Protein AF-Q0B0S1-F1 (afdb_monomer_lite)

Structure (mmCIF, N/CA/C/O backbone):
data_AF-Q0B0S1-F1
#
_entry.id   AF-Q0B0S1-F1
#
loop_
_atom_site.group_PDB
_atom_site.id
_atom_site.type_symbol
_atom_site.label_atom_id
_atom_site.label_alt_id
_atom_site.label_comp_id
_atom_site.label_asym_id
_atom_site.label_entity_id
_atom_site.label_seq_id
_atom_site.pdbx_PDB_ins_code
_atom_site.Cartn_x
_atom_site.Cartn_y
_atom_site.Cartn_z
_atom_site.occupancy
_atom_site.B_iso_or_equiv
_atom_site.auth_seq_id
_atom_site.auth_comp_id
_atom_site.auth_asym_id
_atom_site.auth_atom_id
_atom_site.pdbx_PDB_model_num
ATOM 1 N N . MET A 1 1 ? -2.945 -7.531 -15.902 1.00 80.19 1 MET A N 1
ATOM 2 C CA . MET A 1 1 ? -2.357 -7.783 -14.565 1.00 80.19 1 MET A CA 1
ATOM 3 C C . MET A 1 1 ? -2.717 -6.719 -13.528 1.00 80.19 1 MET A C 1
ATOM 5 O O . MET A 1 1 ? -2.972 -7.091 -12.394 1.00 80.19 1 MET A O 1
ATOM 9 N N . VAL A 1 2 ? -2.791 -5.427 -13.882 1.00 87.19 2 VAL A N 1
ATOM 10 C CA . VAL A 1 2 ? -3.052 -4.335 -12.914 1.00 87.19 2 VAL A CA 1
ATOM 11 C C . VAL A 1 2 ? -4.359 -4.488 -12.115 1.00 87.19 2 VAL A C 1
ATOM 13 O O . VAL A 1 2 ? -4.408 -4.161 -10.935 1.00 87.19 2 VAL A O 1
ATOM 16 N N . TRP A 1 3 ? -5.399 -5.073 -12.720 1.00 90.88 3 TRP A N 1
ATOM 17 C CA . TRP A 1 3 ? -6.670 -5.372 -12.050 1.00 90.88 3 TRP A CA 1
ATOM 18 C C . TRP A 1 3 ? -6.518 -6.311 -10.850 1.00 90.88 3 TRP A C 1
ATOM 20 O O . TRP A 1 3 ? -7.200 -6.132 -9.848 1.00 90.88 3 TRP A O 1
ATOM 30 N N . LEU A 1 4 ? -5.596 -7.275 -10.929 1.00 92.19 4 LEU A N 1
ATOM 31 C CA . LEU A 1 4 ? -5.296 -8.184 -9.823 1.00 92.19 4 LEU A CA 1
ATOM 32 C C . LEU A 1 4 ? -4.622 -7.433 -8.666 1.00 92.19 4 LEU A C 1
ATOM 34 O O . LEU A 1 4 ? -4.936 -7.667 -7.506 1.00 92.19 4 LEU A O 1
ATOM 38 N N . LEU A 1 5 ? -3.753 -6.477 -8.998 1.00 90.06 5 LEU A N 1
ATOM 39 C CA . LEU A 1 5 ? -3.095 -5.579 -8.049 1.00 90.06 5 LEU A CA 1
ATOM 40 C C . LEU A 1 5 ? -4.130 -4.753 -7.268 1.00 90.06 5 LEU A C 1
ATOM 42 O O . LEU A 1 5 ? -4.117 -4.741 -6.040 1.00 90.06 5 LEU A O 1
ATOM 46 N N . PHE A 1 6 ? -5.095 -4.150 -7.970 1.00 92.38 6 PHE A N 1
ATOM 47 C CA . PHE A 1 6 ? -6.206 -3.448 -7.323 1.00 92.38 6 PHE A CA 1
ATOM 48 C C . PHE A 1 6 ? -7.081 -4.381 -6.484 1.00 92.38 6 PHE A C 1
ATOM 50 O O . PHE A 1 6 ? -7.435 -4.019 -5.365 1.00 92.38 6 PHE A O 1
ATOM 57 N N . ALA A 1 7 ? -7.401 -5.580 -6.977 1.00 95.50 7 ALA A N 1
ATOM 58 C CA . ALA A 1 7 ? -8.200 -6.550 -6.230 1.00 95.50 7 ALA A CA 1
ATOM 59 C C . ALA A 1 7 ? -7.551 -6.927 -4.886 1.00 95.50 7 ALA A C 1
ATOM 61 O O . ALA A 1 7 ? -8.246 -6.991 -3.874 1.00 95.50 7 ALA A O 1
ATOM 62 N N . ILE A 1 8 ? -6.226 -7.105 -4.856 1.00 94.62 8 ILE A N 1
ATOM 63 C CA . ILE A 1 8 ? -5.476 -7.372 -3.621 1.00 94.62 8 ILE A CA 1
ATOM 64 C C . ILE A 1 8 ? -5.584 -6.183 -2.659 1.00 94.62 8 ILE A C 1
ATOM 66 O O . ILE A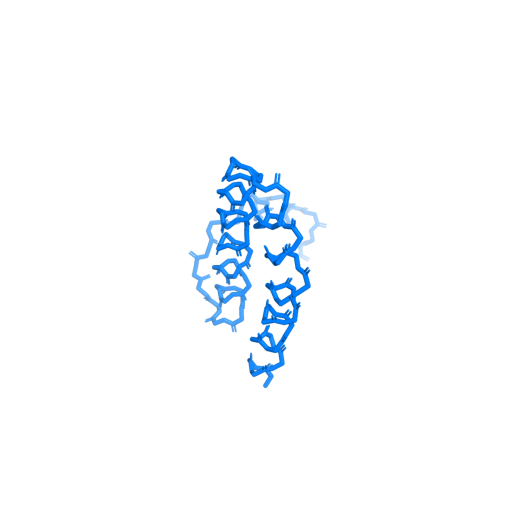 1 8 ? -5.937 -6.380 -1.498 1.00 94.62 8 ILE A O 1
ATOM 70 N N . TYR A 1 9 ? -5.361 -4.948 -3.118 1.00 94.06 9 TYR A N 1
ATOM 71 C CA . TYR A 1 9 ? -5.501 -3.780 -2.241 1.00 94.06 9 TYR A CA 1
ATOM 72 C C . TYR A 1 9 ? -6.917 -3.606 -1.700 1.00 94.06 9 TYR A C 1
ATOM 74 O O . TYR A 1 9 ? -7.085 -3.324 -0.515 1.00 94.06 9 TYR A O 1
ATOM 82 N N . PHE A 1 10 ? -7.939 -3.824 -2.529 1.00 95.62 10 PHE A N 1
ATOM 83 C CA . PHE A 1 10 ? -9.325 -3.789 -2.073 1.00 95.62 10 PHE A CA 1
ATOM 84 C C . PHE A 1 10 ? -9.615 -4.870 -1.033 1.00 95.62 10 PHE A C 1
ATOM 86 O O . PHE A 1 10 ? -10.277 -4.576 -0.041 1.00 95.62 10 PHE A O 1
ATOM 93 N N . ALA A 1 11 ? -9.093 -6.086 -1.210 1.00 96.50 11 ALA A N 1
ATOM 94 C CA . ALA A 1 11 ? -9.227 -7.149 -0.218 1.00 96.50 11 ALA A CA 1
ATOM 95 C C . ALA A 1 11 ? -8.569 -6.769 1.120 1.00 96.50 11 ALA A C 1
ATOM 97 O O . ALA A 1 11 ? -9.187 -6.941 2.168 1.00 96.50 11 ALA A O 1
ATOM 98 N N . ILE A 1 12 ? -7.364 -6.187 1.090 1.00 94.88 12 ILE A N 1
ATOM 99 C CA . ILE A 1 12 ? -6.664 -5.710 2.294 1.00 94.88 12 ILE A CA 1
ATOM 100 C C . ILE A 1 12 ? -7.497 -4.640 3.014 1.00 94.88 12 ILE A C 1
ATOM 102 O O . ILE A 1 12 ? -7.762 -4.762 4.209 1.00 94.88 12 ILE A O 1
ATOM 106 N N . ILE A 1 13 ? -7.969 -3.623 2.284 1.00 95.56 13 ILE A N 1
ATOM 107 C CA . ILE A 1 13 ? -8.820 -2.554 2.832 1.00 95.56 13 ILE A CA 1
ATOM 108 C C . ILE A 1 13 ? -10.090 -3.144 3.452 1.00 95.56 13 ILE A C 1
ATOM 110 O O . ILE A 1 13 ? -10.460 -2.782 4.567 1.00 95.56 13 ILE A O 1
ATOM 114 N N . TYR A 1 14 ? -10.753 -4.060 2.743 1.00 96.12 14 TYR A N 1
ATOM 115 C CA . TYR A 1 14 ? -12.005 -4.666 3.185 1.00 96.12 14 TYR A CA 1
ATOM 116 C C . TYR A 1 14 ? -11.848 -5.474 4.477 1.00 96.12 14 TYR A C 1
ATOM 118 O O . TYR A 1 14 ? -12.766 -5.497 5.291 1.00 96.12 14 TYR A O 1
ATOM 126 N N . ILE A 1 15 ? -10.696 -6.114 4.684 1.00 95.38 15 ILE A N 1
ATOM 127 C CA . ILE A 1 15 ? -10.424 -6.913 5.883 1.00 95.38 15 ILE A CA 1
ATOM 128 C C . ILE A 1 15 ? -9.999 -6.021 7.059 1.00 95.38 15 ILE A C 1
ATOM 130 O O . ILE A 1 15 ? -10.533 -6.168 8.158 1.00 95.38 15 ILE A O 1
ATOM 134 N N . GLU A 1 16 ? -9.075 -5.079 6.853 1.00 93.19 16 GLU A N 1
ATOM 135 C CA . GLU A 1 16 ? -8.460 -4.333 7.963 1.00 93.19 16 GLU A CA 1
ATOM 136 C C . GLU A 1 16 ? -9.262 -3.112 8.430 1.00 93.19 16 GLU A C 1
ATOM 138 O O . GLU A 1 16 ? -9.448 -2.904 9.634 1.00 93.19 16 GLU A O 1
ATOM 143 N N . VAL A 1 17 ? -9.786 -2.308 7.499 1.00 93.62 17 VAL A N 1
ATOM 144 C CA . VAL A 1 17 ? -10.487 -1.054 7.825 1.00 93.62 17 VAL A CA 1
ATOM 145 C C . VAL A 1 17 ? -11.692 -1.246 8.756 1.00 93.62 17 VAL A C 1
ATOM 147 O O . VAL A 1 17 ? -11.812 -0.467 9.707 1.00 93.62 17 VAL A O 1
ATOM 150 N N . PRO A 1 18 ? -12.584 -2.246 8.586 1.00 91.38 18 PRO A N 1
ATOM 151 C CA . PRO A 1 18 ? -13.691 -2.424 9.524 1.00 91.38 18 PRO A CA 1
ATOM 152 C C . PRO A 1 18 ? -13.220 -2.815 10.929 1.00 91.38 18 PRO A C 1
ATOM 154 O O . PRO A 1 18 ? -13.872 -2.430 11.899 1.00 91.38 18 PRO A O 1
ATOM 157 N N . GLY A 1 19 ? -12.101 -3.536 11.061 1.00 92.94 19 GLY A N 1
ATOM 158 C CA . GLY A 1 19 ? -11.498 -3.843 12.361 1.00 92.94 19 GLY A CA 1
ATOM 159 C C . GLY A 1 19 ? -11.034 -2.575 13.077 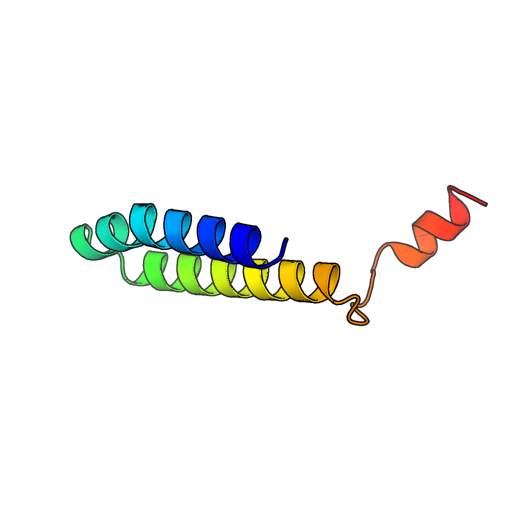1.00 92.94 19 GLY A C 1
ATOM 160 O O . GLY A 1 19 ? -11.421 -2.325 14.219 1.00 92.94 19 GLY A O 1
ATOM 161 N N . LEU A 1 20 ? -10.298 -1.724 12.361 1.00 91.44 20 LEU A N 1
ATOM 162 C CA . LEU A 1 20 ? -9.790 -0.445 12.867 1.00 91.44 20 LEU A CA 1
ATOM 163 C C . LEU A 1 20 ? -10.921 0.530 13.236 1.00 91.44 20 LEU A C 1
ATOM 165 O O . LEU A 1 20 ? -10.884 1.164 14.293 1.00 91.44 20 LEU A O 1
ATOM 169 N N . LEU A 1 21 ? -11.965 0.612 12.403 1.00 92.56 21 LEU A N 1
ATOM 170 C CA . LEU A 1 21 ? -13.134 1.461 12.655 1.00 92.56 21 LEU A CA 1
ATOM 171 C C . LEU A 1 21 ? -13.942 0.989 13.868 1.00 92.56 21 LEU A C 1
ATOM 173 O O . LEU A 1 21 ? -14.316 1.809 14.707 1.00 92.56 21 LEU A O 1
ATOM 177 N N . ARG A 1 22 ? -14.195 -0.322 13.994 1.00 92.44 22 ARG A N 1
ATOM 178 C CA . ARG A 1 22 ? -14.910 -0.888 15.153 1.00 92.44 22 ARG A CA 1
ATOM 179 C C . ARG A 1 22 ? -14.132 -0.688 16.451 1.00 92.44 22 ARG A C 1
ATOM 181 O O . ARG A 1 22 ? -14.743 -0.412 17.479 1.00 92.44 22 ARG A O 1
ATOM 188 N N . GLY A 1 23 ? -12.803 -0.765 16.393 1.00 91.69 23 GLY A N 1
ATOM 189 C CA . GLY A 1 23 ? -11.918 -0.496 17.527 1.00 91.69 23 GLY A CA 1
ATOM 190 C C . GLY A 1 23 ? -11.768 0.985 17.894 1.00 91.69 23 GLY A C 1
ATOM 191 O O . GLY A 1 23 ? -11.090 1.283 18.871 1.00 91.69 23 GLY A O 1
ATOM 192 N N . LYS A 1 24 ? -12.366 1.922 17.132 1.00 89.81 24 LYS A N 1
ATOM 193 C CA . LYS A 1 24 ? -12.121 3.378 17.242 1.00 89.81 24 LYS A CA 1
ATOM 194 C C . LYS A 1 24 ? -10.625 3.740 17.182 1.00 89.81 24 LYS A C 1
ATOM 196 O O . LYS A 1 24 ? -10.192 4.750 17.736 1.00 89.81 24 LYS A O 1
ATOM 201 N N . MET A 1 25 ? -9.840 2.920 16.486 1.00 92.25 25 MET A N 1
ATOM 202 C CA . MET A 1 25 ? -8.387 3.028 16.357 1.00 92.25 25 MET A CA 1
ATOM 203 C C . MET A 1 25 ? -8.031 4.003 15.229 1.00 92.25 25 MET A C 1
ATOM 205 O O . MET A 1 25 ? -7.494 3.634 14.187 1.00 92.25 25 MET A O 1
ATOM 209 N N . TYR A 1 26 ? -8.418 5.272 15.391 1.00 91.44 26 TYR A N 1
ATOM 210 C CA . TYR A 1 26 ? -8.289 6.282 14.334 1.00 91.44 26 TYR A CA 1
ATOM 211 C C . TYR A 1 26 ? -6.834 6.644 14.025 1.00 91.44 26 TYR A C 1
ATOM 213 O O . TYR A 1 26 ? -6.511 7.000 12.891 1.00 91.44 26 TYR A O 1
ATOM 221 N N . ARG A 1 27 ? -5.945 6.546 15.019 1.00 93.25 27 ARG A N 1
ATOM 222 C CA . ARG A 1 27 ? -4.518 6.825 14.834 1.00 93.25 27 ARG A CA 1
ATOM 223 C C . ARG A 1 27 ? -3.865 5.733 13.991 1.00 93.25 27 ARG A C 1
ATOM 225 O O . ARG A 1 27 ? -3.095 6.024 13.080 1.00 93.25 27 ARG A O 1
ATOM 232 N N . GLU A 1 28 ? -4.217 4.489 14.271 1.00 94.12 28 GLU A N 1
ATOM 233 C CA . GLU A 1 28 ? -3.762 3.305 13.556 1.00 94.12 28 GLU A CA 1
ATOM 234 C C . GLU A 1 28 ? -4.377 3.247 12.162 1.00 94.12 28 GLU A C 1
ATOM 236 O O . GLU A 1 28 ? -3.673 2.933 11.212 1.00 94.12 28 GLU A O 1
ATOM 241 N N . LEU A 1 29 ? -5.637 3.664 12.003 1.00 93.56 29 LEU A N 1
ATOM 242 C CA . LEU A 1 29 ? -6.256 3.849 10.692 1.00 93.56 29 LEU A CA 1
ATOM 243 C C . LEU A 1 29 ? -5.488 4.872 9.844 1.00 93.56 29 LEU A C 1
ATOM 245 O O . LEU A 1 29 ? -5.274 4.646 8.653 1.00 93.56 29 LEU A O 1
ATOM 249 N N . GLY A 1 30 ? -5.032 5.972 10.452 1.00 95.06 30 GLY A N 1
ATOM 250 C CA . GLY A 1 30 ? -4.179 6.959 9.790 1.00 95.06 30 GLY A CA 1
ATOM 251 C C . GLY A 1 30 ? -2.841 6.370 9.333 1.00 95.06 30 GLY A C 1
ATOM 252 O O . GLY A 1 30 ? -2.468 6.529 8.171 1.00 95.06 30 GLY A O 1
ATOM 253 N N . LEU A 1 31 ? -2.148 5.642 10.216 1.00 96.38 31 LEU A N 1
ATOM 254 C CA . LEU A 1 31 ? -0.889 4.952 9.898 1.00 96.38 31 LEU A CA 1
ATOM 255 C C . LEU A 1 31 ? -1.067 3.894 8.804 1.00 96.38 31 LEU A C 1
ATOM 257 O O . LEU A 1 31 ? -0.312 3.893 7.835 1.00 96.38 31 LEU A O 1
ATOM 261 N N . PHE A 1 32 ? -2.085 3.042 8.926 1.00 95.44 32 PHE A N 1
ATOM 262 C CA . PHE A 1 32 ? -2.443 2.041 7.926 1.00 95.44 32 PHE A CA 1
ATOM 263 C C . PHE A 1 32 ? -2.669 2.697 6.566 1.00 95.44 32 PHE A C 1
ATOM 265 O O . PHE A 1 32 ? -2.071 2.287 5.579 1.00 95.44 32 PHE A O 1
ATOM 272 N N . THR A 1 33 ? -3.469 3.765 6.518 1.00 95.00 33 THR A N 1
ATOM 273 C CA . THR A 1 33 ? -3.768 4.475 5.269 1.00 95.00 33 THR A CA 1
ATOM 274 C C . THR A 1 33 ? -2.506 5.073 4.650 1.00 95.00 33 THR A C 1
ATOM 276 O O . THR A 1 33 ? -2.296 4.933 3.447 1.00 95.00 33 THR A O 1
ATOM 279 N N . ALA A 1 34 ? -1.643 5.700 5.454 1.00 96.44 34 ALA A N 1
ATOM 280 C CA . ALA A 1 34 ? -0.392 6.283 4.975 1.00 96.44 34 ALA A CA 1
ATOM 281 C C . ALA A 1 34 ? 0.555 5.219 4.395 1.00 96.44 34 ALA A C 1
ATOM 283 O O . ALA A 1 34 ? 1.086 5.395 3.299 1.00 96.44 34 ALA A O 1
ATOM 284 N N . VAL A 1 35 ? 0.729 4.096 5.099 1.00 96.06 35 VAL A N 1
ATOM 285 C CA . VAL A 1 35 ? 1.585 2.984 4.657 1.00 96.06 35 VAL A CA 1
ATOM 286 C C . VAL A 1 35 ? 1.000 2.292 3.424 1.00 96.06 35 VAL A C 1
ATOM 288 O O . VAL A 1 35 ? 1.730 2.025 2.471 1.00 96.06 35 VAL A O 1
ATOM 291 N N . LEU A 1 36 ? -0.313 2.053 3.398 1.00 95.50 36 LEU A N 1
ATOM 292 C CA . LEU A 1 36 ? -1.010 1.458 2.259 1.00 95.50 36 LEU A CA 1
ATOM 293 C C . LEU A 1 36 ? -0.873 2.337 1.010 1.00 95.50 36 LEU A C 1
ATOM 295 O O . LEU A 1 36 ? -0.528 1.834 -0.056 1.00 95.50 36 LEU A O 1
ATOM 299 N N . ALA A 1 37 ? -1.091 3.649 1.139 1.00 95.81 37 ALA A N 1
ATOM 300 C CA . ALA A 1 37 ? -0.931 4.596 0.038 1.00 95.81 37 ALA A CA 1
ATOM 301 C C . ALA A 1 37 ? 0.502 4.588 -0.515 1.00 95.81 37 ALA A C 1
ATOM 303 O O . ALA A 1 37 ? 0.691 4.567 -1.732 1.00 95.81 37 ALA A O 1
ATOM 304 N N . LEU A 1 38 ? 1.506 4.528 0.367 1.00 95.38 38 LEU A N 1
ATOM 305 C CA . LEU A 1 38 ? 2.910 4.370 -0.016 1.00 95.38 38 LEU A CA 1
ATOM 306 C C . LEU A 1 38 ? 3.147 3.066 -0.787 1.00 95.38 38 LEU A C 1
ATOM 308 O O . LEU A 1 38 ? 3.762 3.082 -1.850 1.00 95.38 38 LEU A O 1
ATOM 312 N N . GLY A 1 39 ? 2.620 1.945 -0.292 1.00 93.12 39 GLY A N 1
ATOM 313 C CA . GLY A 1 39 ? 2.733 0.645 -0.954 1.00 93.12 39 GLY A CA 1
ATOM 314 C C . GLY A 1 39 ? 2.081 0.617 -2.339 1.00 93.12 39 GLY A C 1
ATOM 315 O O . GLY A 1 39 ? 2.666 0.072 -3.277 1.00 93.12 39 GLY A O 1
ATOM 316 N N . ILE A 1 40 ? 0.909 1.244 -2.488 1.00 93.69 40 ILE A N 1
ATOM 317 C CA . ILE A 1 40 ? 0.216 1.405 -3.775 1.00 93.69 40 ILE A CA 1
ATOM 318 C C . ILE A 1 40 ? 1.067 2.244 -4.728 1.00 93.69 40 ILE A C 1
ATOM 320 O O . ILE A 1 40 ? 1.294 1.831 -5.864 1.00 93.69 40 ILE A O 1
ATOM 324 N N . TYR A 1 41 ? 1.572 3.392 -4.272 1.00 92.50 41 TYR A N 1
ATOM 325 C CA . TYR A 1 41 ? 2.423 4.264 -5.080 1.00 92.50 41 TYR A CA 1
ATOM 326 C C . TYR A 1 41 ? 3.675 3.531 -5.575 1.00 92.50 41 TYR A C 1
ATOM 328 O O . TYR A 1 41 ? 3.948 3.526 -6.774 1.00 92.50 41 TYR A O 1
ATOM 336 N N . LEU A 1 42 ? 4.390 2.847 -4.676 1.00 91.31 42 LEU A N 1
ATOM 337 C CA . LEU A 1 42 ? 5.582 2.074 -5.025 1.00 91.31 42 LEU A CA 1
ATOM 338 C C . LEU A 1 42 ? 5.255 0.943 -6.008 1.00 91.31 42 LEU A C 1
ATOM 340 O O . LEU A 1 42 ? 5.936 0.783 -7.017 1.00 91.31 42 LEU A O 1
ATOM 344 N N . SER A 1 43 ? 4.161 0.216 -5.793 1.00 90.94 43 SER A N 1
ATOM 345 C CA . SER A 1 43 ? 3.770 -0.879 -6.688 1.00 90.94 43 SER A CA 1
ATOM 346 C C . SER A 1 43 ? 3.371 -0.386 -8.078 1.00 90.94 43 SER A C 1
ATOM 348 O O . SER A 1 43 ? 3.733 -1.003 -9.078 1.00 90.94 43 SER A O 1
ATOM 350 N N . LEU A 1 44 ? 2.672 0.750 -8.164 1.00 90.69 44 LEU A N 1
ATOM 351 C CA . LEU A 1 44 ? 2.336 1.379 -9.442 1.00 90.69 44 LEU A CA 1
ATOM 352 C C . LEU A 1 44 ? 3.582 1.910 -10.144 1.00 90.69 44 LEU A C 1
ATOM 354 O O . 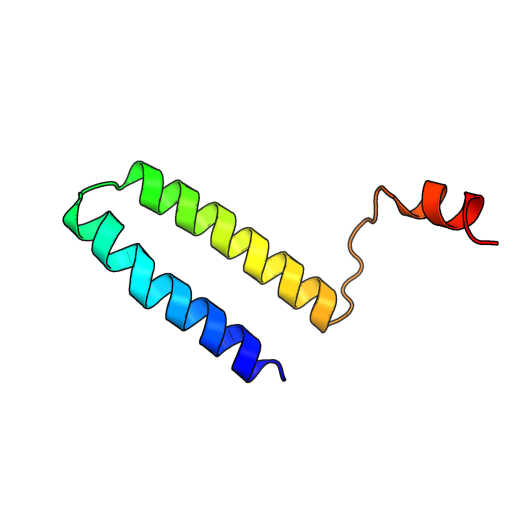LEU A 1 44 ? 3.741 1.682 -11.338 1.00 90.69 44 LEU A O 1
ATOM 358 N N . SER A 1 45 ? 4.482 2.570 -9.417 1.00 90.81 45 SER A N 1
ATOM 359 C CA . SER A 1 45 ? 5.733 3.069 -9.984 1.00 90.81 45 SER A CA 1
ATOM 360 C C . SER A 1 45 ? 6.608 1.937 -10.533 1.00 90.81 45 SER A C 1
ATOM 362 O O . SER A 1 45 ? 7.136 2.068 -11.633 1.00 90.81 45 SER A O 1
ATOM 364 N N . GLN A 1 46 ? 6.671 0.786 -9.855 1.00 86.25 46 GLN A N 1
ATOM 365 C CA . GLN A 1 46 ? 7.347 -0.408 -10.364 1.00 86.25 46 GLN A CA 1
ATOM 366 C C . GLN A 1 46 ? 6.625 -1.000 -11.584 1.00 86.25 46 GLN A C 1
ATOM 368 O O . GLN A 1 46 ? 7.273 -1.375 -12.556 1.00 86.25 46 GLN A O 1
ATOM 373 N N . PHE A 1 47 ? 5.290 -1.071 -11.558 1.00 88.81 47 PHE A N 1
ATOM 374 C CA . PHE A 1 47 ? 4.494 -1.634 -12.653 1.00 88.81 47 PHE A CA 1
ATOM 375 C C . PHE A 1 47 ? 4.550 -0.789 -13.935 1.00 88.81 47 PHE A C 1
ATOM 377 O O . PHE A 1 47 ? 4.634 -1.339 -15.029 1.00 88.81 47 PHE A O 1
ATOM 384 N N . TYR A 1 48 ? 4.509 0.538 -13.806 1.00 89.06 48 TYR A N 1
ATOM 385 C CA . TYR A 1 48 ? 4.562 1.483 -14.926 1.00 89.06 48 TYR A CA 1
ATOM 386 C C . TYR A 1 48 ? 5.985 1.944 -15.276 1.00 89.06 48 TYR A C 1
ATOM 388 O O . TYR A 1 48 ? 6.149 2.725 -16.211 1.00 89.06 48 TYR A O 1
ATOM 396 N N . GLY A 1 49 ? 7.007 1.481 -14.549 1.00 85.44 49 GLY A N 1
ATOM 397 C CA . GLY A 1 49 ? 8.408 1.826 -14.802 1.00 85.44 49 GLY A CA 1
ATOM 398 C C . GLY A 1 49 ? 8.738 3.297 -14.543 1.00 85.44 49 GLY A C 1
ATOM 399 O O . GLY A 1 49 ? 9.558 3.880 -15.249 1.00 85.44 49 GLY A O 1
ATOM 400 N N . TRP A 1 50 ? 8.080 3.929 -13.568 1.00 86.38 50 TRP A N 1
ATOM 401 C CA . TRP A 1 50 ? 8.394 5.307 -13.199 1.00 86.38 50 TRP A CA 1
ATOM 402 C C . TRP A 1 50 ? 9.827 5.402 -12.663 1.00 86.38 50 TRP A C 1
ATOM 404 O O . TRP A 1 50 ? 10.270 4.495 -11.952 1.00 86.38 50 TRP A O 1
ATOM 414 N N . PRO A 1 51 ? 10.550 6.497 -12.963 1.00 79.75 51 PRO A N 1
ATOM 415 C CA . PRO A 1 51 ? 11.912 6.693 -12.491 1.00 79.75 51 PRO A CA 1
ATOM 416 C C . PRO A 1 51 ? 11.901 6.954 -10.982 1.00 79.75 51 PRO A C 1
ATOM 418 O O . PRO A 1 51 ? 11.818 8.090 -10.516 1.00 79.75 51 PRO A O 1
ATOM 421 N N . LEU A 1 52 ? 11.957 5.877 -10.206 1.00 79.56 52 LEU A N 1
ATOM 422 C CA . LEU A 1 52 ? 12.232 5.925 -8.782 1.00 79.56 52 LEU A CA 1
ATOM 423 C C . LEU A 1 52 ? 13.737 5.991 -8.569 1.00 79.56 52 LEU A C 1
ATOM 425 O O . LEU A 1 52 ? 14.497 5.213 -9.146 1.00 79.56 52 LEU A O 1
ATOM 429 N N . PHE A 1 53 ? 14.158 6.895 -7.687 1.00 79.00 53 PHE A N 1
ATOM 430 C CA . PHE A 1 53 ? 15.521 6.883 -7.182 1.00 79.00 53 PHE A CA 1
ATOM 431 C C . PHE A 1 53 ? 15.793 5.520 -6.538 1.00 79.00 53 PHE A C 1
ATOM 433 O O . PHE A 1 53 ? 15.119 5.148 -5.579 1.00 79.00 53 PHE A O 1
ATOM 440 N N . ASN A 1 54 ? 16.759 4.780 -7.083 1.00 76.38 54 ASN A N 1
ATOM 441 C CA . ASN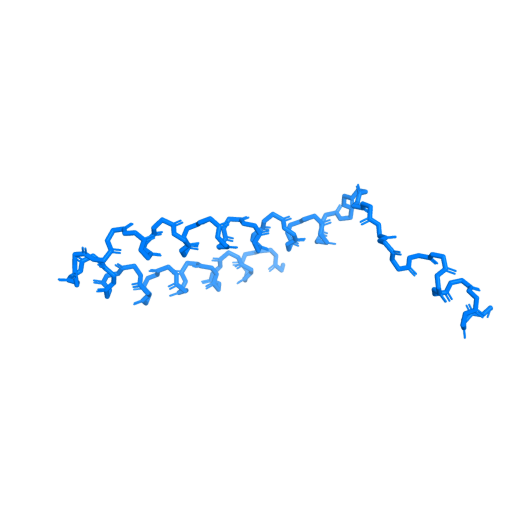 A 1 54 ? 17.221 3.518 -6.526 1.00 76.38 54 ASN A CA 1
ATOM 442 C C . ASN A 1 54 ? 18.491 3.782 -5.697 1.00 76.38 54 ASN A C 1
ATOM 444 O O . ASN A 1 54 ? 19.568 3.920 -6.280 1.00 76.38 54 ASN A O 1
ATOM 448 N N . PRO A 1 55 ? 18.411 3.814 -4.353 1.00 79.00 55 PRO A N 1
ATOM 449 C CA . PRO A 1 55 ? 19.575 4.058 -3.499 1.00 79.00 55 PRO A CA 1
ATOM 450 C C . PRO A 1 55 ? 20.645 2.967 -3.631 1.00 79.00 55 PRO A C 1
ATOM 452 O O . PRO A 1 55 ? 21.801 3.179 -3.272 1.00 79.00 55 PRO A O 1
ATOM 455 N N . PHE A 1 56 ? 20.256 1.794 -4.138 1.00 79.44 56 PHE A N 1
ATOM 456 C CA . PHE A 1 56 ? 21.117 0.631 -4.284 1.00 79.44 56 PHE A CA 1
ATOM 457 C C . PHE A 1 56 ? 21.746 0.506 -5.675 1.00 79.44 56 PHE A C 1
ATOM 459 O O . PHE A 1 56 ? 22.609 -0.348 -5.853 1.00 79.44 56 PHE A O 1
ATOM 466 N N . ALA A 1 57 ? 21.375 1.361 -6.639 1.00 77.12 57 ALA A N 1
ATOM 467 C CA . ALA A 1 57 ? 21.938 1.328 -7.992 1.00 77.12 57 ALA A CA 1
ATOM 468 C C . ALA A 1 57 ? 23.484 1.325 -8.017 1.00 77.12 57 ALA A C 1
ATOM 470 O O . ALA A 1 57 ? 24.039 0.450 -8.681 1.00 77.12 57 ALA A O 1
ATOM 471 N N . PRO A 1 58 ? 24.194 2.158 -7.222 1.00 78.00 58 PRO A N 1
ATOM 472 C CA . PRO A 1 58 ? 25.661 2.155 -7.217 1.00 78.00 58 PRO A CA 1
ATOM 473 C C . PRO A 1 58 ? 26.271 0.832 -6.735 1.00 78.00 58 PRO A C 1
ATOM 475 O O . PRO A 1 58 ? 27.369 0.465 -7.133 1.00 78.00 58 PRO A O 1
ATOM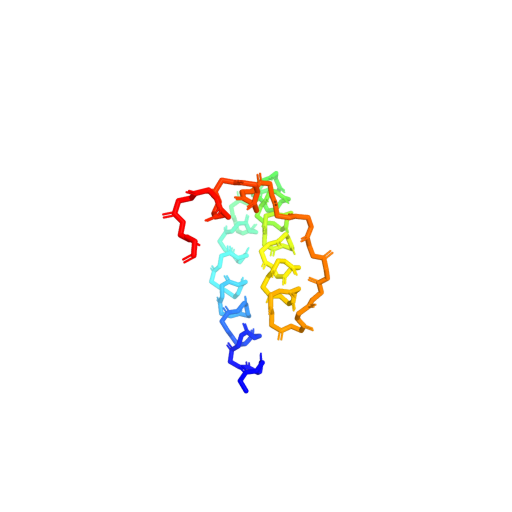 478 N N . TRP A 1 59 ? 25.575 0.112 -5.855 1.00 79.88 59 TRP A N 1
ATOM 479 C CA . TRP A 1 59 ? 26.060 -1.141 -5.277 1.00 79.88 59 TRP A CA 1
ATOM 480 C C . TRP A 1 59 ? 25.805 -2.327 -6.208 1.00 79.88 59 TRP A C 1
ATOM 482 O O . TRP A 1 59 ? 26.613 -3.249 -6.266 1.00 79.88 59 TRP A O 1
ATOM 492 N N . ILE A 1 60 ? 24.695 -2.290 -6.951 1.00 77.44 60 ILE A N 1
ATOM 493 C CA . ILE A 1 60 ? 24.326 -3.322 -7.926 1.00 77.44 60 ILE A CA 1
ATOM 494 C C . ILE A 1 60 ? 25.308 -3.320 -9.105 1.00 77.44 60 ILE A C 1
ATOM 496 O O . ILE A 1 60 ? 25.782 -4.387 -9.481 1.00 77.44 60 ILE A O 1
ATOM 500 N N . GLU A 1 61 ? 25.681 -2.143 -9.617 1.00 77.00 61 GLU A N 1
ATOM 501 C CA . GLU A 1 61 ? 26.666 -2.001 -10.705 1.00 77.00 61 GLU A CA 1
ATOM 502 C C . GLU A 1 61 ? 28.066 -2.515 -10.324 1.00 77.00 61 GLU A C 1
ATOM 504 O O . GLU A 1 61 ? 28.815 -2.980 -11.177 1.00 77.00 61 GLU A O 1
ATOM 509 N N . VAL A 1 62 ? 28.422 -2.466 -9.037 1.00 79.56 62 VAL A N 1
ATOM 510 C CA . VAL A 1 62 ? 29.715 -2.958 -8.532 1.00 79.56 62 VAL A CA 1
ATOM 511 C C . VAL A 1 62 ? 29.708 -4.474 -8.291 1.00 79.56 62 VAL A C 1
ATOM 513 O O . VAL A 1 62 ? 30.738 -5.125 -8.457 1.00 79.56 62 VAL A O 1
ATOM 516 N N . LEU A 1 63 ? 28.573 -5.049 -7.878 1.00 76.88 63 LEU A N 1
ATOM 517 C CA . LEU A 1 63 ? 28.453 -6.469 -7.509 1.00 76.88 63 LEU A CA 1
ATOM 518 C C . LEU A 1 63 ? 28.081 -7.393 -8.678 1.00 76.88 63 LEU A C 1
ATOM 520 O O . LEU A 1 63 ? 28.305 -8.599 -8.582 1.00 76.88 63 LEU A O 1
ATOM 524 N N . MET A 1 64 ? 27.509 -6.856 -9.756 1.00 66.19 64 MET A N 1
ATOM 525 C CA . MET A 1 64 ? 27.090 -7.615 -10.937 1.00 66.19 64 MET A CA 1
ATOM 526 C C . MET A 1 64 ? 27.496 -6.855 -12.218 1.00 66.19 64 MET A C 1
ATOM 528 O O . MET A 1 64 ? 26.669 -6.112 -12.746 1.00 66.19 64 MET A O 1
ATOM 532 N N . PRO A 1 65 ? 28.764 -6.987 -12.671 1.00 58.66 65 PRO A N 1
ATOM 533 C CA . PRO A 1 65 ? 29.265 -6.350 -13.893 1.00 58.66 65 PRO A CA 1
ATOM 534 C C . PRO A 1 65 ? 28.739 -6.997 -15.182 1.00 58.66 65 PRO A C 1
ATOM 536 O O . PRO A 1 65 ? 28.419 -8.211 -15.162 1.00 58.66 65 PRO A O 1
#

pLDDT: mean 88.75, std 7.92, range [58.66, 96.5]

Foldseek 3Di:
DVVVVVVVLVVVCVPVVVVCVVVVVVVVVVVCVVVSVVVSVVVVCVVVVPDDDDPCVVVCVVVPD

Radius of gyration: 16.48 Å; chains: 1; bounding box: 45×15×32 Å

Organism: Syntrophomonas wolfei subsp. wolfei (strain DSM 2245B / Goettingen) (NCBI:txid335541)

Secondary structure (DSSP, 8-state):
-HHHHHHHHHHHHHHHHHHHHHTT-HHHHHHHHHHHHHHHHHHHHHHHT-----TTHHHHHHH--

Sequence (65 aa):
MVWLLFAIYFAIIYIEVPGL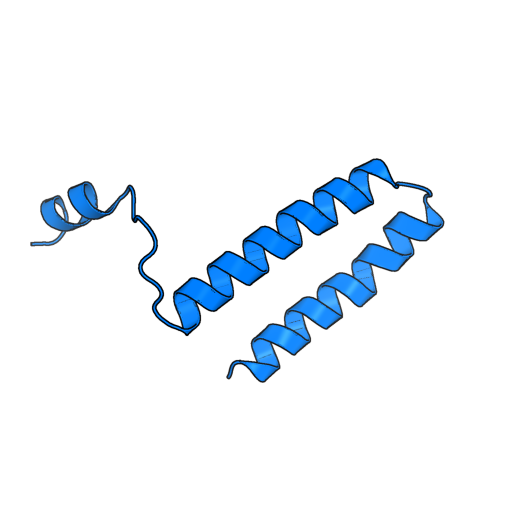LRGKMYRELGLFTAVLALGIYLSLSQFYGWPLFNPFAPWIEVLMP